Protein AF-A0A4U2Z9B0-F1 (afdb_monomer)

Foldseek 3Di:
DDPVLLVVLLVVVVVVVDDSVDLVPDDPVVVVVSSVVVVVVVVVVVVVVVVVVVVVPDD

pLDDT: mean 85.69, std 15.24, range [46.69, 97.31]

Structure (mmCIF, N/CA/C/O backbone):
data_AF-A0A4U2Z9B0-F1
#
_entry.id   AF-A0A4U2Z9B0-F1
#
loop_
_atom_site.group_PDB
_atom_site.id
_atom_site.type_symbol
_atom_site.label_atom_id
_atom_site.label_alt_id
_atom_site.label_comp_id
_atom_site.label_asym_id
_atom_site.label_entity_id
_atom_site.label_seq_id
_atom_site.pdbx_PDB_ins_code
_atom_site.Cartn_x
_atom_site.Cartn_y
_atom_site.Cartn_z
_atom_site.occupancy
_atom_site.B_iso_or_equiv
_atom_site.auth_seq_id
_atom_site.auth_comp_id
_atom_site.auth_asym_id
_atom_site.auth_atom_id
_atom_site.pdbx_PDB_model_num
ATOM 1 N N . MET A 1 1 ? -5.319 -4.059 -13.403 1.00 57.53 1 MET A N 1
ATOM 2 C CA . MET A 1 1 ? -4.396 -4.758 -12.496 1.00 57.53 1 MET A CA 1
ATOM 3 C C . MET A 1 1 ? -4.639 -6.226 -12.718 1.00 57.53 1 MET A C 1
ATOM 5 O O . MET A 1 1 ? -5.805 -6.592 -12.852 1.00 57.53 1 MET A O 1
ATOM 9 N N . ASP A 1 2 ? -3.578 -6.998 -12.920 1.00 71.12 2 ASP A N 1
ATOM 10 C CA . ASP A 1 2 ? -3.721 -8.438 -13.124 1.00 71.12 2 ASP A CA 1
ATOM 11 C C . ASP A 1 2 ? -4.192 -9.083 -11.810 1.00 71.12 2 ASP A C 1
ATOM 13 O O . ASP A 1 2 ? -3.965 -8.524 -10.733 1.00 71.12 2 ASP A O 1
ATOM 17 N N . SER A 1 3 ? -4.859 -10.240 -11.863 1.00 72.12 3 SER A N 1
ATOM 18 C CA . SER A 1 3 ? -5.335 -10.927 -10.643 1.00 72.12 3 SER A CA 1
ATOM 19 C C . SER A 1 3 ? -4.208 -11.218 -9.648 1.00 72.12 3 SER A C 1
ATOM 21 O O . SER A 1 3 ? -4.432 -11.274 -8.437 1.00 72.12 3 SER A O 1
ATOM 23 N N . ASP A 1 4 ? -2.996 -11.379 -10.171 1.00 81.06 4 ASP A N 1
ATOM 24 C CA . ASP A 1 4 ? -1.803 -11.700 -9.403 1.00 81.06 4 ASP A CA 1
ATOM 25 C C . ASP A 1 4 ? -1.297 -10.478 -8.620 1.00 81.06 4 ASP A C 1
ATOM 27 O O . ASP A 1 4 ? -0.922 -10.611 -7.453 1.00 81.06 4 ASP A O 1
ATOM 31 N N . ASP A 1 5 ? -1.383 -9.272 -9.196 1.00 82.44 5 ASP A N 1
ATOM 32 C CA . ASP A 1 5 ? -0.981 -8.020 -8.536 1.00 82.44 5 ASP A CA 1
ATOM 33 C C . ASP A 1 5 ? -1.824 -7.757 -7.280 1.00 82.44 5 ASP A C 1
ATOM 35 O O . ASP A 1 5 ? -1.302 -7.402 -6.218 1.00 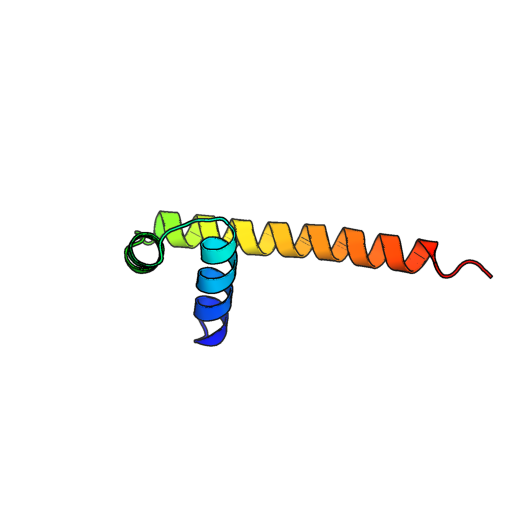82.44 5 ASP A O 1
ATOM 39 N N . ASP A 1 6 ? -3.138 -7.978 -7.381 1.00 87.19 6 ASP A N 1
ATOM 40 C CA . 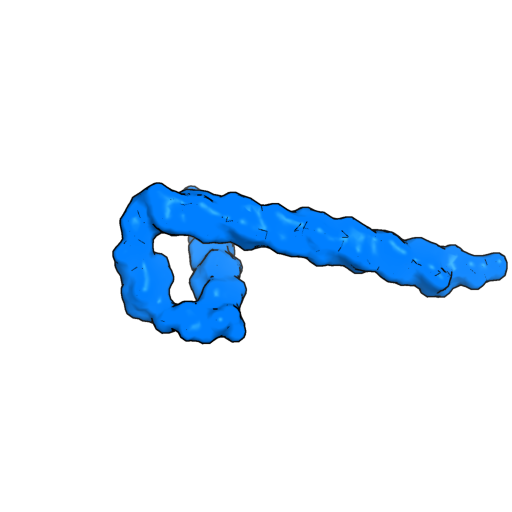ASP A 1 6 ? -4.058 -7.819 -6.254 1.00 87.19 6 ASP A CA 1
ATOM 41 C C . ASP A 1 6 ? -3.772 -8.849 -5.146 1.00 87.19 6 ASP A C 1
ATOM 43 O O . ASP A 1 6 ? -3.841 -8.520 -3.958 1.00 87.19 6 ASP A O 1
ATOM 47 N N . PHE A 1 7 ? -3.390 -10.080 -5.502 1.00 91.38 7 PHE A N 1
ATOM 48 C CA . PHE A 1 7 ? -2.998 -11.091 -4.519 1.00 91.38 7 PHE A CA 1
ATOM 49 C C . PHE A 1 7 ? -1.713 -10.699 -3.777 1.00 91.38 7 PHE A C 1
ATOM 51 O O . PHE A 1 7 ? -1.672 -10.781 -2.545 1.00 91.38 7 PHE A O 1
ATOM 58 N N . TYR A 1 8 ? -0.684 -10.231 -4.492 1.00 91.31 8 TYR A N 1
ATOM 59 C CA . TYR A 1 8 ? 0.567 -9.781 -3.874 1.00 91.31 8 TYR A CA 1
ATOM 60 C C . TYR A 1 8 ? 0.355 -8.581 -2.951 1.00 91.31 8 TYR A C 1
ATOM 62 O O . TYR A 1 8 ? 0.887 -8.563 -1.837 1.00 91.31 8 TYR A O 1
ATOM 70 N N . PHE A 1 9 ? -0.473 -7.622 -3.369 1.00 95.12 9 PHE A N 1
ATOM 71 C CA . PHE A 1 9 ? -0.867 -6.489 -2.539 1.00 95.12 9 PHE A CA 1
ATOM 72 C C . PHE A 1 9 ? -1.517 -6.946 -1.227 1.00 95.12 9 PHE A C 1
ATOM 74 O O . PHE A 1 9 ? -1.0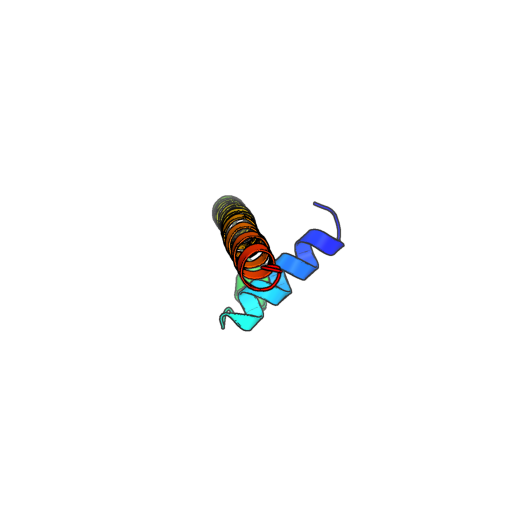78 -6.563 -0.137 1.00 95.12 9 PHE A O 1
ATOM 81 N N . LEU A 1 10 ? -2.547 -7.795 -1.324 1.00 96.06 10 LEU A N 1
ATOM 82 C CA . LEU A 1 10 ? -3.281 -8.284 -0.158 1.00 96.06 10 LEU A CA 1
ATOM 83 C C . LEU A 1 10 ? -2.376 -9.087 0.774 1.00 96.06 10 LEU A C 1
ATOM 85 O O . LEU A 1 10 ? -2.413 -8.882 1.987 1.00 96.06 10 LEU A O 1
ATOM 89 N N . HIS A 1 11 ? -1.541 -9.966 0.220 1.00 94.69 11 HIS A N 1
ATOM 90 C CA . HIS A 1 11 ? -0.614 -10.777 0.997 1.00 94.69 11 HIS A CA 1
ATOM 91 C C . HIS A 1 11 ? 0.392 -9.913 1.770 1.00 94.69 11 HIS A C 1
ATOM 93 O O . HIS A 1 11 ? 0.533 -10.079 2.983 1.00 94.69 11 HIS A O 1
ATOM 99 N N . HIS A 1 12 ? 1.037 -8.951 1.100 1.00 95.50 12 HIS A N 1
ATOM 100 C CA . HIS A 1 12 ? 2.043 -8.075 1.710 1.00 95.50 12 HIS A CA 1
ATOM 101 C C . HIS A 1 12 ? 1.475 -7.267 2.874 1.00 95.50 12 HIS A C 1
ATOM 103 O O . HIS A 1 12 ? 2.024 -7.266 3.979 1.00 95.50 12 HIS A O 1
ATOM 109 N N . TYR A 1 13 ? 0.345 -6.595 2.658 1.00 96.62 13 TYR A N 1
ATOM 110 C CA . TYR A 1 13 ? -0.238 -5.757 3.699 1.00 96.62 13 TYR A CA 1
ATOM 111 C C . TYR A 1 13 ? -0.905 -6.576 4.805 1.00 96.62 13 TYR A C 1
ATOM 113 O O . TYR A 1 13 ? -0.867 -6.166 5.967 1.00 96.62 13 TYR A O 1
ATOM 121 N N . ASN A 1 14 ? -1.417 -7.772 4.508 1.00 97.06 14 ASN A N 1
ATOM 122 C CA . ASN A 1 14 ? -1.877 -8.678 5.554 1.00 97.06 14 ASN A CA 1
ATOM 123 C C . ASN A 1 14 ? -0.730 -9.133 6.471 1.00 97.06 14 ASN A C 1
ATOM 125 O O . ASN A 1 14 ? -0.882 -9.097 7.692 1.00 97.06 14 ASN A O 1
ATOM 129 N N . GLN A 1 15 ? 0.442 -9.459 5.915 1.00 95.75 15 GLN A N 1
ATOM 130 C CA . GLN A 1 15 ? 1.640 -9.777 6.705 1.00 95.75 15 GLN A CA 1
ATOM 131 C C . GLN A 1 15 ? 2.108 -8.606 7.579 1.00 95.75 15 GLN A C 1
ATOM 133 O O . GLN A 1 15 ? 2.642 -8.822 8.665 1.00 95.75 15 GLN A O 1
ATOM 138 N N . LYS A 1 16 ? 1.868 -7.363 7.145 1.00 94.69 16 LYS A N 1
ATOM 139 C CA . LYS A 1 16 ? 2.136 -6.148 7.933 1.00 94.69 16 LYS A CA 1
ATOM 140 C C . LYS A 1 16 ? 1.080 -5.848 9.005 1.00 94.69 16 LYS A C 1
ATOM 142 O O . LYS A 1 16 ? 1.200 -4.849 9.707 1.00 94.69 16 LYS A O 1
ATOM 147 N N . GLY A 1 17 ? 0.069 -6.705 9.155 1.00 96.94 17 GLY A N 1
ATOM 148 C CA . GLY A 1 17 ? -0.958 -6.598 10.192 1.00 96.94 17 GLY A CA 1
ATOM 149 C C . GLY A 1 17 ? -2.218 -5.842 9.769 1.00 96.94 17 GLY A C 1
ATOM 150 O O . GLY A 1 17 ? -3.096 -5.617 10.604 1.00 96.94 17 GLY A O 1
ATOM 151 N N . PHE A 1 18 ? -2.355 -5.469 8.492 1.00 97.31 18 PHE A N 1
ATOM 152 C CA . PHE A 1 18 ? -3.604 -4.897 7.997 1.00 97.31 18 PHE A CA 1
ATOM 153 C C . PHE A 1 18 ? -4.686 -5.979 7.884 1.00 97.31 18 PHE A C 1
ATOM 155 O O . PHE A 1 18 ? -4.453 -7.106 7.434 1.00 97.31 18 PHE A O 1
ATOM 162 N N . LYS A 1 19 ? -5.909 -5.625 8.286 1.00 97.25 19 LYS A N 1
ATOM 163 C CA . LYS A 1 19 ? -7.072 -6.511 8.169 1.00 97.25 19 LYS A CA 1
ATOM 164 C C . LYS A 1 19 ? -7.495 -6.629 6.706 1.00 97.25 19 LYS A C 1
ATOM 166 O O . LYS A 1 19 ? -7.585 -5.616 6.018 1.00 97.25 19 LYS A O 1
ATOM 171 N N . LEU A 1 20 ? -7.842 -7.837 6.258 1.00 95.38 20 LEU A N 1
ATOM 172 C CA . LEU A 1 20 ? -8.326 -8.059 4.889 1.00 95.38 20 LEU A CA 1
ATOM 173 C C . LEU A 1 20 ? -9.580 -7.231 4.580 1.00 95.38 20 LEU A C 1
ATOM 175 O O . LEU A 1 20 ? -9.659 -6.636 3.515 1.00 95.38 20 LEU A O 1
ATOM 179 N N . GLU A 1 21 ? -10.511 -7.114 5.531 1.00 96.94 21 GLU A N 1
ATOM 180 C CA . GLU A 1 21 ? -11.712 -6.278 5.378 1.00 96.94 21 GLU A CA 1
ATOM 181 C C . GLU A 1 21 ? -11.378 -4.812 5.078 1.00 96.94 21 GLU A C 1
ATOM 183 O O . GLU A 1 21 ? -12.068 -4.181 4.287 1.00 96.94 21 GLU A O 1
ATOM 188 N N . TYR A 1 22 ? -10.311 -4.275 5.676 1.00 96.88 22 TYR A N 1
ATOM 189 C CA . TYR A 1 22 ? -9.852 -2.918 5.385 1.00 96.88 22 TYR A CA 1
ATOM 190 C C . TYR A 1 22 ? -9.262 -2.834 3.974 1.00 96.88 22 TYR A C 1
ATOM 192 O O . TYR A 1 22 ? -9.659 -1.972 3.199 1.00 96.88 22 TYR A O 1
ATOM 200 N N . LEU A 1 23 ? -8.368 -3.764 3.620 1.00 96.38 23 LEU A N 1
ATOM 201 C CA . LEU A 1 23 ? -7.681 -3.771 2.325 1.00 96.38 23 LEU A CA 1
ATOM 202 C C . LEU A 1 23 ? -8.639 -3.953 1.136 1.00 96.38 23 LEU A C 1
ATOM 204 O O . LEU A 1 23 ? -8.419 -3.371 0.077 1.00 96.38 23 LEU A O 1
ATOM 208 N N . LEU A 1 24 ? -9.706 -4.737 1.314 1.00 95.06 24 LEU A N 1
ATOM 209 C CA . LEU A 1 24 ? -10.730 -4.975 0.291 1.00 95.06 24 LEU A CA 1
ATOM 210 C C . LEU A 1 24 ? -11.688 -3.790 0.102 1.00 95.06 24 LEU A C 1
ATOM 212 O O . LEU A 1 24 ? -12.331 -3.704 -0.939 1.00 95.06 24 LEU A O 1
ATOM 216 N N . ASN A 1 25 ? -11.782 -2.890 1.086 1.00 96.50 25 ASN A N 1
ATOM 217 C CA . ASN A 1 25 ? -12.681 -1.731 1.071 1.00 96.50 25 ASN A CA 1
ATOM 218 C C . ASN A 1 25 ? -11.927 -0.393 0.995 1.00 96.50 25 ASN A C 1
ATOM 220 O O . ASN A 1 25 ? -12.467 0.643 1.383 1.00 96.50 25 ASN A O 1
ATOM 224 N N . LEU A 1 26 ? -10.678 -0.405 0.523 1.00 96.00 26 LEU A N 1
ATOM 225 C CA . LEU A 1 26 ? -9.913 0.818 0.301 1.00 96.00 26 LEU A CA 1
ATOM 226 C C . LEU A 1 26 ? -10.577 1.690 -0.764 1.00 96.00 26 LEU A C 1
ATOM 228 O O . LEU A 1 26 ? -11.030 1.200 -1.801 1.00 96.00 26 LEU A O 1
ATOM 232 N N . ASP A 1 27 ? -10.567 2.998 -0.530 1.00 97.12 27 ASP A N 1
ATOM 233 C CA . ASP A 1 27 ? -10.820 3.951 -1.597 1.00 97.12 27 ASP A CA 1
ATOM 234 C C . ASP A 1 27 ? -9.690 3.899 -2.638 1.00 97.12 27 ASP A C 1
ATOM 236 O O . ASP A 1 27 ? -8.580 3.414 -2.385 1.00 97.12 27 ASP A O 1
ATOM 240 N N . TYR A 1 28 ? -9.993 4.391 -3.837 1.00 93.62 28 TYR A N 1
ATOM 241 C CA . TYR A 1 28 ? -9.082 4.314 -4.972 1.00 93.62 28 TYR A CA 1
ATOM 242 C C . TYR A 1 28 ? -7.743 5.019 -4.708 1.00 93.62 28 TYR A C 1
ATOM 244 O O . TYR A 1 28 ? -6.697 4.460 -5.037 1.00 93.62 28 TYR A O 1
ATOM 252 N N . ASP A 1 29 ? -7.762 6.199 -4.084 1.00 97.12 29 A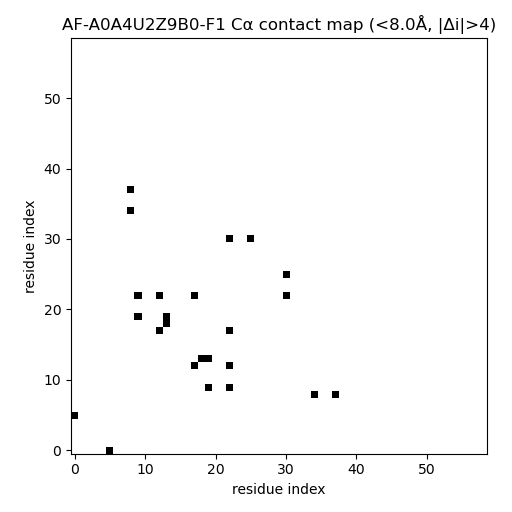SP A N 1
ATOM 253 C CA . ASP A 1 29 ? -6.558 7.003 -3.858 1.00 97.12 29 ASP A CA 1
ATOM 254 C C . ASP A 1 29 ? -5.640 6.334 -2.830 1.00 97.12 29 ASP A C 1
ATOM 256 O O . ASP A 1 29 ? -4.431 6.213 -3.049 1.00 97.12 29 ASP A O 1
ATOM 260 N N . THR A 1 30 ? -6.214 5.815 -1.742 1.00 96.62 30 THR A N 1
ATOM 261 C CA . THR A 1 30 ? -5.458 5.053 -0.744 1.00 96.62 30 THR A CA 1
ATOM 262 C C . THR A 1 30 ? -4.888 3.773 -1.347 1.00 96.62 30 THR A C 1
ATOM 264 O O . THR A 1 30 ? -3.705 3.485 -1.146 1.00 96.62 30 THR A O 1
ATOM 267 N N . LYS A 1 31 ? -5.677 3.018 -2.129 1.00 95.06 31 LYS A N 1
ATOM 268 C CA . LYS A 1 31 ? -5.181 1.806 -2.802 1.00 95.06 31 LYS A CA 1
ATOM 269 C C . LYS A 1 31 ? -4.021 2.144 -3.741 1.00 95.06 31 LYS A C 1
ATOM 271 O O . LYS A 1 31 ? -2.987 1.487 -3.674 1.00 95.06 31 LYS A O 1
ATOM 276 N N . LEU A 1 32 ? -4.152 3.202 -4.544 1.00 94.75 32 LEU A N 1
ATOM 277 C CA . LEU A 1 32 ? -3.111 3.662 -5.464 1.00 94.75 32 LEU A CA 1
ATOM 278 C C . LEU A 1 32 ? -1.813 4.020 -4.727 1.00 94.75 32 LEU A C 1
ATOM 280 O O . LEU A 1 32 ? -0.730 3.594 -5.133 1.00 94.75 32 LEU A O 1
ATOM 284 N N .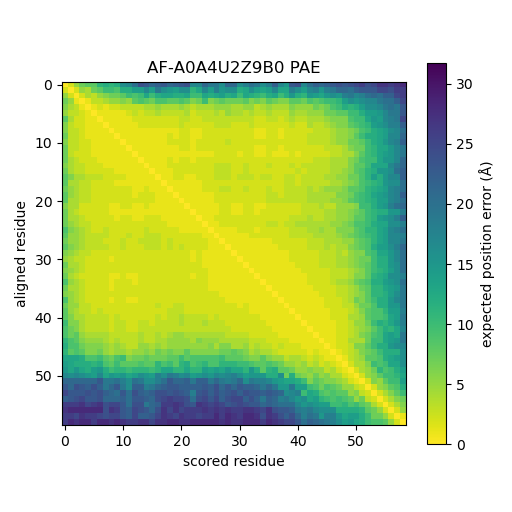 PHE A 1 33 ? -1.915 4.763 -3.624 1.00 96.75 33 PHE A N 1
ATOM 285 C CA . PHE A 1 33 ? -0.753 5.148 -2.825 1.00 96.75 33 PHE A CA 1
ATOM 286 C C . PHE A 1 33 ? -0.069 3.940 -2.170 1.00 96.75 33 PHE A C 1
ATOM 288 O O . PHE A 1 33 ? 1.163 3.851 -2.143 1.00 96.75 33 PHE A O 1
ATOM 295 N N . MET A 1 34 ? -0.854 2.989 -1.660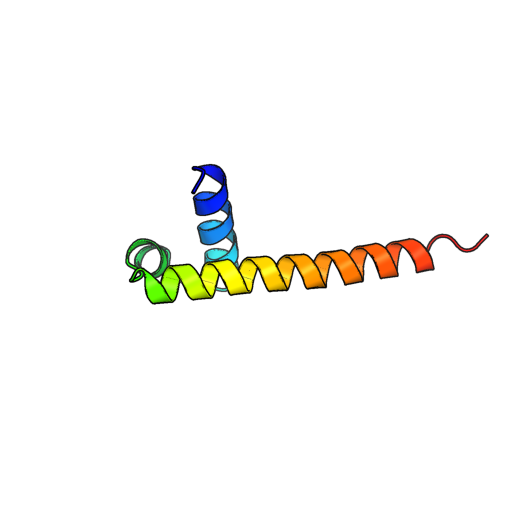 1.00 96.44 34 MET A N 1
ATOM 296 C CA . MET A 1 34 ? -0.324 1.764 -1.066 1.00 96.44 34 MET A CA 1
ATOM 297 C C . MET A 1 34 ? 0.362 0.887 -2.122 1.00 96.44 34 MET A C 1
ATOM 299 O O . MET A 1 34 ? 1.468 0.412 -1.884 1.00 96.44 34 MET A O 1
ATOM 303 N N . THR A 1 35 ? -0.213 0.732 -3.315 1.00 94.88 35 THR A N 1
ATOM 304 C CA . THR A 1 35 ? 0.443 0.005 -4.414 1.00 94.88 35 THR A CA 1
ATOM 305 C C . THR A 1 35 ? 1.783 0.644 -4.792 1.00 94.88 35 THR A C 1
ATOM 307 O O . THR A 1 35 ? 2.797 -0.048 -4.814 1.00 94.88 35 THR A O 1
ATOM 310 N N . ALA A 1 36 ? 1.838 1.969 -4.970 1.00 95.62 36 ALA A N 1
ATOM 311 C CA . ALA A 1 36 ? 3.093 2.663 -5.279 1.00 95.62 36 ALA A CA 1
ATOM 312 C C . ALA A 1 36 ? 4.149 2.520 -4.162 1.00 95.62 36 ALA A C 1
ATOM 314 O O . ALA A 1 36 ? 5.351 2.442 -4.424 1.00 95.62 36 ALA A O 1
ATOM 315 N N . SER A 1 37 ? 3.704 2.468 -2.903 1.00 95.75 37 SER A N 1
ATOM 316 C CA . SER A 1 37 ? 4.582 2.236 -1.752 1.00 95.75 37 SER A CA 1
ATOM 317 C C . SER A 1 37 ? 5.164 0.818 -1.749 1.00 95.75 37 SER A C 1
ATOM 319 O O . SER A 1 37 ? 6.349 0.648 -1.459 1.00 95.75 37 SER A O 1
ATOM 321 N N . LEU A 1 38 ? 4.357 -0.192 -2.095 1.00 94.75 38 LEU A N 1
ATOM 322 C CA . LEU A 1 38 ? 4.811 -1.576 -2.258 1.00 94.75 38 LEU A CA 1
ATOM 323 C C . LEU A 1 38 ? 5.862 -1.686 -3.370 1.00 94.75 38 LEU A C 1
ATOM 325 O O . LEU A 1 38 ? 6.924 -2.266 -3.141 1.00 94.75 38 LEU A O 1
ATOM 329 N N . ASP A 1 39 ? 5.616 -1.075 -4.528 1.00 93.31 39 ASP A N 1
ATOM 330 C CA . ASP A 1 39 ? 6.575 -1.065 -5.638 1.00 93.31 39 ASP A CA 1
ATOM 331 C C . ASP A 1 39 ? 7.919 -0.464 -5.211 1.00 93.31 39 ASP A C 1
ATOM 333 O O . ASP A 1 39 ? 8.987 -1.015 -5.504 1.00 93.31 39 ASP A O 1
ATOM 337 N N . LYS A 1 40 ? 7.879 0.636 -4.447 1.00 94.50 40 LYS A N 1
ATOM 338 C CA . LYS A 1 40 ? 9.089 1.283 -3.936 1.00 94.50 40 LYS A CA 1
ATOM 339 C C . LYS A 1 40 ? 9.861 0.397 -2.961 1.00 94.50 40 LYS A C 1
ATOM 341 O O . LYS A 1 40 ? 11.084 0.294 -3.047 1.00 94.50 40 LYS A O 1
ATOM 346 N N . GLU A 1 41 ? 9.151 -0.260 -2.052 1.00 92.25 41 GLU A N 1
ATOM 347 C CA . GLU A 1 41 ? 9.741 -1.179 -1.082 1.00 92.25 41 GLU A CA 1
ATOM 348 C C . GLU A 1 41 ? 10.413 -2.376 -1.773 1.00 92.25 41 GLU A C 1
ATOM 350 O O . GLU A 1 41 ? 11.515 -2.781 -1.393 1.00 92.25 41 GLU A O 1
ATOM 355 N N . LEU A 1 42 ? 9.790 -2.923 -2.822 1.00 90.00 42 LEU A N 1
ATOM 356 C CA . LEU A 1 42 ? 10.379 -3.991 -3.631 1.00 90.00 42 LEU A CA 1
ATOM 357 C C . LEU A 1 42 ? 11.633 -3.515 -4.373 1.00 90.00 42 LEU A C 1
ATOM 359 O O . LEU A 1 42 ? 12.642 -4.224 -4.380 1.00 90.00 42 LEU A O 1
ATOM 363 N N . GLU A 1 43 ? 11.612 -2.306 -4.942 1.00 92.12 43 GLU A N 1
ATOM 364 C CA . GLU A 1 43 ? 12.780 -1.692 -5.586 1.00 92.12 43 GLU A CA 1
ATOM 365 C C . GLU A 1 43 ? 13.972 -1.598 -4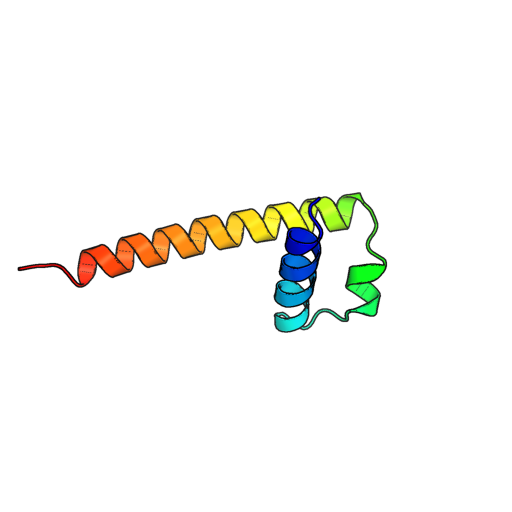.613 1.00 92.12 43 GLU A C 1
ATOM 367 O O . GLU A 1 43 ? 15.098 -1.976 -4.951 1.00 92.12 43 GLU A O 1
ATOM 372 N N . GLU A 1 44 ? 13.734 -1.134 -3.385 1.00 91.44 44 GLU A N 1
ATOM 373 C CA . GLU A 1 44 ? 14.762 -1.005 -2.348 1.00 91.44 44 GLU A CA 1
ATOM 374 C C . GLU A 1 44 ? 15.292 -2.366 -1.886 1.00 91.44 44 GLU A C 1
ATOM 376 O O . GLU A 1 44 ? 16.510 -2.570 -1.819 1.00 91.44 44 GLU A O 1
ATOM 381 N N . ARG A 1 45 ? 14.407 -3.340 -1.643 1.00 86.44 45 ARG A N 1
ATOM 382 C CA . ARG A 1 45 ? 14.813 -4.710 -1.288 1.00 86.44 45 ARG A CA 1
ATOM 383 C C . ARG A 1 45 ? 15.662 -5.347 -2.382 1.00 86.44 45 ARG A C 1
ATOM 385 O O . ARG A 1 45 ? 16.681 -5.963 -2.069 1.00 86.44 45 ARG A O 1
ATOM 392 N N . ASN A 1 46 ? 15.296 -5.156 -3.646 1.00 88.31 46 ASN A N 1
ATOM 393 C CA . ASN A 1 46 ? 16.054 -5.675 -4.781 1.00 88.31 46 ASN A CA 1
ATOM 394 C C . ASN A 1 46 ? 17.453 -5.051 -4.868 1.00 88.31 46 ASN A C 1
ATOM 396 O O . ASN A 1 46 ? 18.425 -5.777 -5.077 1.00 88.31 46 ASN A O 1
ATOM 400 N N . LYS A 1 47 ? 17.590 -3.740 -4.621 1.00 87.75 47 LYS A N 1
ATOM 401 C CA . LYS A 1 47 ? 18.908 -3.081 -4.529 1.00 87.75 47 LYS A CA 1
ATOM 402 C C . LYS A 1 47 ? 19.768 -3.686 -3.423 1.00 87.75 47 LYS A C 1
ATOM 404 O O . LYS A 1 47 ? 20.943 -3.969 -3.647 1.00 87.75 47 LYS A O 1
ATOM 409 N N . HIS A 1 48 ? 19.192 -3.929 -2.246 1.00 79.75 48 HIS A N 1
ATOM 410 C CA . HIS A 1 48 ? 19.917 -4.543 -1.133 1.00 79.75 48 HIS A CA 1
ATOM 411 C C . HIS A 1 48 ? 20.314 -5.997 -1.408 1.00 79.75 48 HIS A C 1
ATOM 413 O O . HIS A 1 48 ? 21.433 -6.385 -1.077 1.00 79.75 48 HIS A O 1
ATOM 419 N N . MET A 1 49 ? 19.447 -6.792 -2.040 1.00 78.19 49 MET A N 1
ATOM 420 C CA . MET A 1 49 ? 19.776 -8.168 -2.425 1.00 78.19 49 MET A CA 1
ATOM 421 C C . MET A 1 49 ? 20.891 -8.218 -3.475 1.00 78.19 49 MET A C 1
ATOM 423 O O . MET A 1 49 ? 21.828 -9.000 -3.325 1.00 78.19 49 MET A O 1
ATOM 427 N N . GLN A 1 50 ? 20.848 -7.350 -4.490 1.00 71.94 50 GLN A N 1
ATOM 428 C CA . GLN A 1 50 ? 21.914 -7.252 -5.493 1.00 71.94 50 GLN A CA 1
ATOM 429 C C . GLN A 1 50 ? 23.245 -6.798 -4.871 1.00 71.94 50 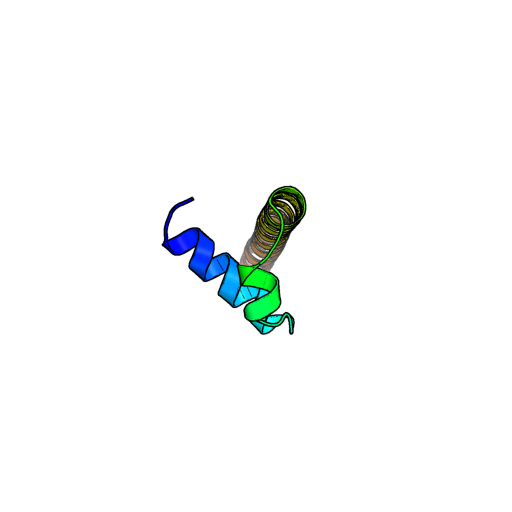GLN A C 1
ATOM 431 O O . GLN A 1 50 ? 24.292 -7.381 -5.154 1.00 71.94 50 GLN A O 1
ATOM 436 N N . ALA A 1 51 ? 23.212 -5.819 -3.961 1.00 67.19 51 ALA A N 1
ATOM 437 C CA . ALA A 1 51 ? 24.400 -5.363 -3.239 1.00 67.19 51 ALA A CA 1
ATOM 438 C C . ALA A 1 51 ? 24.973 -6.437 -2.290 1.00 67.19 51 ALA A C 1
ATOM 440 O O . ALA A 1 51 ? 26.190 -6.569 -2.159 1.00 67.19 51 ALA A O 1
ATOM 441 N N . GLY A 1 52 ?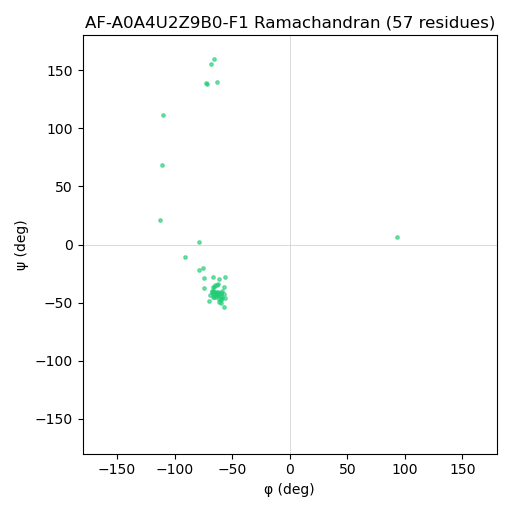 24.112 -7.232 -1.646 1.00 59.94 52 GLY A N 1
ATOM 442 C CA . GLY A 1 52 ? 24.511 -8.359 -0.800 1.00 59.94 52 GLY A CA 1
ATOM 443 C C . GLY A 1 52 ? 25.149 -9.504 -1.592 1.00 59.94 52 GLY A C 1
ATOM 444 O O . GLY A 1 52 ? 26.166 -10.043 -1.159 1.00 59.94 52 GLY A O 1
ATOM 445 N N . ALA A 1 53 ? 24.615 -9.817 -2.778 1.00 57.72 53 ALA A N 1
ATOM 446 C CA . ALA A 1 53 ? 25.156 -10.843 -3.672 1.00 57.72 53 ALA A CA 1
ATOM 447 C C . ALA A 1 53 ? 26.555 -10.485 -4.213 1.00 57.72 53 ALA A C 1
ATOM 449 O O . ALA A 1 53 ? 27.408 -11.360 -4.345 1.00 57.72 53 ALA A O 1
ATOM 450 N N . MET A 1 54 ? 26.832 -9.198 -4.459 1.00 54.31 54 MET A N 1
ATOM 451 C CA . MET A 1 54 ? 28.175 -8.729 -4.835 1.00 54.31 54 MET A CA 1
ATOM 452 C C . MET A 1 54 ? 29.208 -8.882 -3.707 1.00 54.31 54 MET A C 1
ATOM 454 O O . MET A 1 54 ? 30.389 -9.069 -3.982 1.00 54.31 54 MET A O 1
ATOM 458 N N . LYS A 1 55 ? 28.787 -8.841 -2.435 1.00 54.09 55 LYS A N 1
ATOM 459 C CA . LYS A 1 55 ? 29.699 -8.948 -1.281 1.00 54.09 55 LYS A CA 1
ATOM 460 C C . LYS A 1 55 ? 30.140 -10.388 -0.991 1.00 54.09 55 LYS A C 1
ATOM 462 O O . LYS A 1 55 ? 31.171 -10.590 -0.359 1.00 54.09 55 LYS A O 1
ATOM 467 N N . THR A 1 56 ? 29.376 -11.384 -1.438 1.00 54.47 56 THR A N 1
ATOM 468 C CA . THR A 1 56 ? 29.689 -12.812 -1.247 1.00 54.47 56 THR A CA 1
ATOM 469 C C . THR A 1 56 ? 30.516 -13.418 -2.380 1.00 54.47 56 THR A C 1
ATOM 471 O O . THR A 1 56 ? 31.006 -14.532 -2.233 1.00 54.47 56 THR A O 1
ATOM 474 N N . VAL A 1 57 ? 30.690 -12.703 -3.497 1.00 55.00 57 VAL A N 1
ATOM 475 C CA . VAL A 1 57 ? 31.536 -13.120 -4.626 1.00 55.00 57 VAL A CA 1
ATOM 476 C C . VAL A 1 57 ? 32.759 -12.204 -4.688 1.00 55.00 57 VAL A C 1
ATOM 478 O O . VAL A 1 57 ? 32.904 -11.372 -5.576 1.00 55.00 57 VAL A O 1
ATOM 481 N N . SER A 1 58 ? 33.637 -12.314 -3.695 1.00 47.62 58 SER A N 1
ATOM 482 C CA . SER A 1 58 ? 35.029 -11.874 -3.824 1.00 47.62 58 SER A CA 1
ATOM 483 C C . SER A 1 58 ? 35.892 -13.130 -3.840 1.00 47.62 58 SER A C 1
ATOM 485 O O . SER A 1 58 ? 35.914 -13.864 -2.852 1.00 47.62 58 SER A O 1
ATOM 487 N N . PHE A 1 59 ? 36.495 -13.401 -5.000 1.00 46.69 59 PHE A N 1
ATOM 488 C CA . PHE A 1 59 ? 37.549 -14.401 -5.181 1.00 46.69 59 PHE A CA 1
ATOM 489 C C . PHE A 1 59 ? 38.872 -13.880 -4.621 1.00 46.69 59 PHE A C 1
ATOM 491 O O . PHE A 1 59 ? 39.105 -12.653 -4.739 1.00 46.69 59 PHE A O 1
#

Solvent-accessible surface area (backbone atoms only — not comparable to full-atom values): 3524 Å² total; per-residue (Å²): 130,57,78,64,56,57,49,53,50,52,51,55,44,40,76,71,68,48,54,66,74,57,68,76,64,52,53,70,68,60,47,52,52,50,51,55,50,50,54,50,52,50,54,53,50,50,52,52,52,55,55,52,57,57,69,74,64,71,131

Organism: NCBI:txid1130819

Mean predicted aligned error: 7.09 Å

Sequence (59 aa):
MDSDDDFYFLHHYNQKGFKLEYLLNLDYDTKLFMTASLDKELEERNKHMQAGAMKTVSF

Radius of gyration: 15.15 Å; Cα contacts (8 Å, |Δi|>4): 12; chains: 1; bounding box: 50×21×23 Å

Secondary structure (DSSP, 8-state):
--HHHHHHHHHHHHHTT--HHHHHT--HHHHHHHHHHHHHHHHHHHHHHHHHHHHH---